Protein AF-A0A970BFX3-F1 (afdb_monomer_lite)

Radius of gyration: 12.51 Å; chains: 1; bounding box: 36×23×28 Å

Sequence (76 aa):
MVEIICKWWSDKLNIGVTEDKRVFTLINNKPVQLIKEFHMMRTHYRIPGTSRRISDLTINKNISIQHKVIQQYCPF

Structure (mmCIF, N/CA/C/O backbone):
data_AF-A0A970BFX3-F1
#
_entry.id   AF-A0A970BFX3-F1
#
loop_
_atom_site.group_PDB
_atom_site.id
_atom_site.type_symbol
_atom_site.label_atom_id
_atom_site.label_alt_id
_atom_site.label_comp_id
_atom_site.label_asym_id
_atom_site.label_entity_id
_atom_site.label_seq_id
_atom_site.pdbx_PDB_ins_code
_atom_site.Cartn_x
_atom_site.Cartn_y
_atom_site.Cartn_z
_atom_si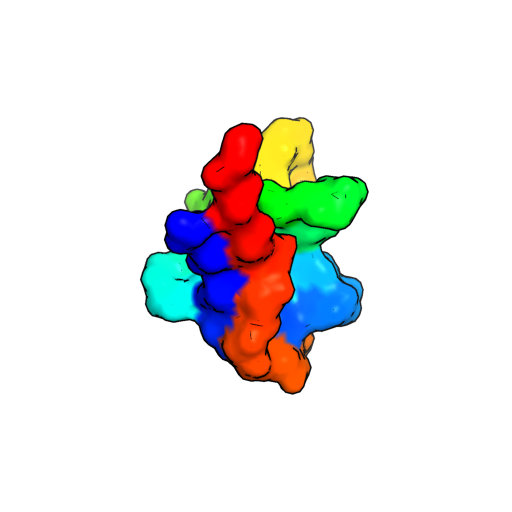te.occupancy
_atom_site.B_iso_or_equiv
_atom_site.auth_seq_id
_atom_site.auth_comp_id
_atom_site.auth_asym_id
_atom_site.auth_atom_id
_atom_site.pdbx_PDB_model_num
ATOM 1 N N . MET A 1 1 ? -20.873 0.525 8.623 1.00 53.66 1 MET A N 1
ATOM 2 C CA . MET A 1 1 ? -19.524 1.018 8.957 1.00 53.66 1 MET A CA 1
ATOM 3 C C . MET A 1 1 ? -18.553 0.314 8.027 1.00 53.66 1 MET A C 1
ATOM 5 O O . MET A 1 1 ? -18.554 -0.908 8.012 1.00 53.66 1 MET A O 1
ATOM 9 N N . VAL A 1 2 ? -17.838 1.043 7.169 1.00 63.00 2 VAL A N 1
ATOM 10 C CA . VAL A 1 2 ? -16.789 0.444 6.326 1.00 63.00 2 VAL A CA 1
ATOM 11 C C . VAL A 1 2 ? -15.461 0.795 6.977 1.00 63.00 2 VAL A C 1
ATOM 13 O O . VAL A 1 2 ? -15.130 1.976 7.098 1.00 63.00 2 VAL A O 1
ATOM 16 N N . GLU A 1 3 ? -14.750 -0.223 7.448 1.00 75.44 3 GLU A N 1
ATOM 17 C CA . GLU A 1 3 ? -13.442 -0.083 8.080 1.00 75.44 3 GLU A CA 1
ATOM 18 C C . GLU A 1 3 ? -12.364 -0.533 7.102 1.00 75.44 3 GLU A C 1
ATOM 20 O O . GLU A 1 3 ? -12.425 -1.634 6.554 1.00 75.44 3 GLU A O 1
ATOM 25 N N . ILE A 1 4 ? -11.367 0.320 6.867 1.00 79.62 4 ILE A N 1
ATOM 26 C CA . ILE A 1 4 ? -10.177 -0.087 6.118 1.00 79.62 4 ILE A CA 1
ATOM 27 C C . ILE A 1 4 ? -9.134 -0.523 7.140 1.00 79.62 4 ILE A C 1
ATOM 29 O O . ILE A 1 4 ? -8.471 0.306 7.772 1.00 79.62 4 ILE A O 1
ATOM 33 N N . ILE A 1 5 ? -9.011 -1.839 7.303 1.00 82.00 5 ILE A N 1
ATOM 34 C CA . ILE A 1 5 ? -8.075 -2.467 8.234 1.00 82.00 5 ILE A CA 1
ATOM 35 C C . ILE A 1 5 ? -6.847 -2.929 7.458 1.00 82.00 5 ILE A C 1
ATOM 37 O O . ILE A 1 5 ? -6.905 -3.813 6.601 1.00 82.00 5 ILE A O 1
ATOM 41 N N . CYS A 1 6 ? -5.705 -2.328 7.764 1.00 83.62 6 CYS A N 1
ATOM 42 C CA . CYS A 1 6 ? -4.426 -2.754 7.227 1.00 83.62 6 CYS A CA 1
ATOM 43 C C . CYS A 1 6 ? -3.883 -3.898 8.080 1.00 83.62 6 CYS A C 1
ATOM 45 O O . CYS A 1 6 ? -3.537 -3.693 9.242 1.00 83.62 6 CYS A O 1
ATOM 47 N N . LYS A 1 7 ? -3.734 -5.085 7.484 1.00 83.06 7 LYS A N 1
ATOM 48 C CA . LYS A 1 7 ? -2.975 -6.200 8.068 1.00 83.06 7 LYS A CA 1
ATOM 49 C C . LYS A 1 7 ? -1.565 -5.763 8.457 1.00 83.06 7 LYS A C 1
ATOM 51 O O . LYS A 1 7 ? -1.033 -6.190 9.474 1.00 83.06 7 LYS A O 1
ATOM 56 N N . TRP A 1 8 ? -0.995 -4.885 7.643 1.00 84.00 8 TRP A N 1
ATOM 57 C CA . TRP A 1 8 ? 0.376 -4.424 7.720 1.00 84.00 8 TRP A CA 1
ATOM 58 C C . TRP A 1 8 ? 0.427 -2.924 7.474 1.00 84.00 8 TRP A C 1
ATOM 60 O O . TRP A 1 8 ? -0.133 -2.453 6.489 1.00 84.00 8 TRP A O 1
ATOM 70 N N . TRP A 1 9 ? 1.119 -2.172 8.321 1.00 85.31 9 TRP A N 1
ATOM 71 C CA . TRP A 1 9 ? 1.284 -0.732 8.170 1.00 85.31 9 TRP A CA 1
ATOM 72 C C . TRP A 1 9 ? 2.727 -0.287 8.434 1.00 85.31 9 TRP A C 1
ATOM 74 O O . TRP A 1 9 ? 3.403 -0.773 9.345 1.00 85.31 9 TRP A O 1
ATOM 84 N N . SER A 1 10 ? 3.190 0.656 7.616 1.00 82.94 10 SER A N 1
ATOM 85 C CA . SER A 1 10 ? 4.480 1.327 7.736 1.00 82.94 10 SER A CA 1
ATOM 86 C C . SER A 1 10 ? 4.259 2.817 7.988 1.00 82.94 10 SER A C 1
ATOM 88 O O . SER A 1 10 ? 3.883 3.545 7.068 1.00 82.94 10 SER A O 1
ATOM 90 N N . ASP A 1 11 ? 4.519 3.298 9.209 1.00 80.00 11 ASP A N 1
ATOM 91 C CA . ASP A 1 11 ? 4.405 4.733 9.527 1.00 80.00 11 ASP A CA 1
ATOM 92 C C . ASP A 1 11 ? 5.460 5.568 8.804 1.00 80.00 11 ASP A C 1
ATOM 94 O O . ASP A 1 11 ? 5.172 6.667 8.343 1.00 80.00 11 ASP A O 1
ATOM 98 N N . LYS A 1 12 ? 6.666 5.019 8.612 1.00 78.31 12 LYS A N 1
ATOM 99 C CA . LYS A 1 12 ? 7.753 5.702 7.893 1.00 78.31 12 LYS A CA 1
ATOM 100 C C . LYS A 1 12 ? 7.365 6.065 6.458 1.00 78.31 12 LYS A C 1
ATOM 102 O 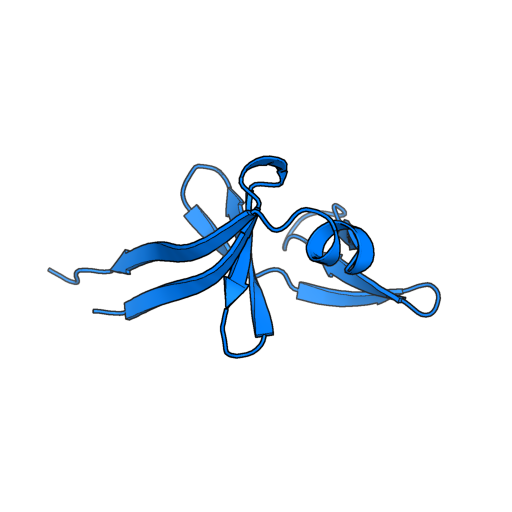O . LYS A 1 12 ? 7.819 7.075 5.929 1.00 78.31 12 LYS A O 1
ATOM 107 N N . LEU A 1 13 ? 6.569 5.214 5.816 1.00 76.50 13 LEU A N 1
ATOM 108 C CA . LEU A 1 13 ? 6.147 5.394 4.429 1.00 76.50 13 LEU A CA 1
ATOM 109 C C . LEU A 1 13 ? 4.700 5.884 4.307 1.00 76.50 13 LEU A C 1
ATOM 111 O O . LEU A 1 13 ? 4.296 6.247 3.206 1.00 76.50 13 LEU A O 1
ATOM 115 N N . ASN A 1 14 ? 3.934 5.903 5.403 1.00 83.50 14 ASN A N 1
ATOM 116 C CA . ASN A 1 14 ? 2.482 6.090 5.410 1.00 83.50 14 ASN A CA 1
ATOM 117 C C . ASN A 1 14 ? 1.765 5.158 4.423 1.00 83.50 14 ASN A C 1
ATOM 119 O O . ASN A 1 14 ? 0.936 5.604 3.627 1.00 83.50 14 ASN A O 1
ATOM 123 N N . ILE A 1 15 ? 2.120 3.868 4.444 1.00 85.44 15 ILE A N 1
ATOM 124 C CA . ILE A 1 15 ? 1.566 2.843 3.547 1.00 85.44 15 ILE A CA 1
ATOM 125 C C . ILE A 1 15 ? 1.039 1.665 4.355 1.00 85.44 15 ILE A C 1
ATOM 127 O O . ILE A 1 15 ? 1.705 1.179 5.268 1.00 85.44 15 ILE A O 1
ATOM 131 N N . GLY A 1 16 ? -0.130 1.176 3.958 1.00 87.69 16 GLY A N 1
ATOM 132 C CA . GLY A 1 16 ? -0.789 0.011 4.520 1.00 87.69 16 GLY A CA 1
ATOM 133 C C . GLY A 1 16 ? -1.096 -1.047 3.475 1.00 87.69 16 GLY A C 1
ATOM 134 O O . GLY A 1 16 ? -1.415 -0.722 2.335 1.00 87.69 16 GLY A O 1
ATOM 135 N N . VAL A 1 17 ? -1.037 -2.314 3.868 1.00 86.62 17 VAL A N 1
ATOM 136 C CA . VAL A 1 17 ? -1.516 -3.452 3.083 1.00 86.62 17 VAL A CA 1
ATOM 137 C C . VAL A 1 17 ? -2.647 -4.115 3.856 1.00 86.62 17 VAL A C 1
ATOM 139 O O . VAL A 1 17 ? -2.506 -4.449 5.031 1.00 86.62 17 VAL A O 1
ATOM 142 N N . THR A 1 18 ? -3.777 -4.283 3.189 1.00 87.31 18 THR A N 1
ATOM 143 C CA . THR A 1 18 ? -4.992 -4.941 3.693 1.00 87.31 18 THR A CA 1
ATOM 144 C C . THR A 1 18 ? -4.910 -6.461 3.517 1.00 87.31 18 THR A C 1
ATOM 146 O O . THR A 1 18 ? -4.023 -6.970 2.824 1.00 87.31 18 THR A O 1
ATOM 149 N N . GLU A 1 19 ? -5.808 -7.214 4.156 1.00 82.81 19 GLU A N 1
ATOM 150 C CA . GLU A 1 19 ? -5.823 -8.682 4.043 1.00 82.81 19 GLU A CA 1
ATOM 151 C C . GLU A 1 19 ? -6.057 -9.176 2.612 1.00 82.81 19 GLU A C 1
ATOM 153 O O . GLU A 1 19 ? -5.435 -10.148 2.180 1.00 82.81 19 GLU A O 1
ATOM 158 N N . ASP A 1 20 ? -6.870 -8.459 1.840 1.00 85.50 20 ASP A N 1
ATOM 159 C CA . ASP A 1 20 ? -7.152 -8.749 0.435 1.00 85.50 20 ASP A CA 1
ATOM 160 C C . ASP A 1 20 ? -6.082 -8.194 -0.523 1.00 85.50 20 ASP A C 1
ATOM 162 O O . ASP A 1 20 ? -6.282 -8.115 -1.736 1.00 85.50 20 ASP A O 1
ATOM 166 N N . LYS A 1 21 ? -4.901 -7.868 0.018 1.00 82.06 21 LYS A N 1
ATOM 167 C CA . LYS A 1 21 ? -3.698 -7.432 -0.705 1.00 82.06 21 LYS A CA 1
ATOM 168 C C . LYS A 1 21 ? -3.848 -6.092 -1.430 1.00 82.06 21 LYS A C 1
ATOM 170 O O . LYS A 1 21 ? -3.013 -5.774 -2.282 1.00 82.06 21 LYS A O 1
ATOM 175 N N . ARG A 1 22 ? -4.848 -5.270 -1.096 1.00 86.69 22 ARG A N 1
ATOM 176 C CA . ARG A 1 22 ? -4.881 -3.874 -1.558 1.00 86.69 22 ARG A CA 1
ATOM 177 C C . ARG A 1 22 ? -3.891 -3.050 -0.751 1.00 86.69 22 ARG A C 1
ATOM 179 O O . ARG A 1 22 ? -3.764 -3.218 0.464 1.00 86.69 22 ARG A O 1
ATOM 186 N N . VAL A 1 23 ? -3.213 -2.134 -1.429 1.00 88.06 23 VAL A N 1
ATOM 187 C CA . VAL A 1 23 ? -2.249 -1.233 -0.801 1.00 88.06 23 VAL A CA 1
ATOM 188 C C . VAL A 1 23 ? -2.844 0.163 -0.745 1.00 88.06 23 VAL A C 1
ATOM 190 O O . VAL A 1 23 ? -3.361 0.655 -1.743 1.00 88.06 23 VAL A O 1
ATOM 193 N N . PHE A 1 24 ? -2.769 0.793 0.417 1.00 89.12 24 PHE A N 1
ATOM 194 C CA . PHE A 1 24 ? -3.267 2.135 0.677 1.00 89.12 24 PHE A CA 1
ATOM 195 C C . PHE A 1 24 ? -2.136 3.032 1.157 1.00 89.12 24 PHE A C 1
ATOM 197 O O . PHE A 1 24 ? -1.169 2.570 1.755 1.00 89.12 24 PHE A O 1
ATOM 204 N N . THR A 1 25 ? -2.269 4.329 0.927 1.00 87.50 25 THR A N 1
ATOM 205 C CA . THR A 1 25 ? -1.430 5.357 1.539 1.00 87.50 25 THR A CA 1
ATOM 206 C C . THR A 1 25 ? -2.303 6.451 2.136 1.00 87.50 25 THR A C 1
ATOM 208 O O . THR A 1 25 ? -3.453 6.600 1.729 1.00 87.50 25 THR A O 1
ATOM 211 N N . LEU A 1 26 ? -1.784 7.213 3.095 1.00 85.19 26 LEU A N 1
ATOM 212 C CA . LEU A 1 26 ? -2.471 8.394 3.617 1.00 85.19 26 LEU A CA 1
ATOM 213 C C . LEU A 1 26 ? -1.911 9.654 2.957 1.00 85.19 26 LEU A C 1
ATOM 215 O O . LEU A 1 26 ? -0.742 9.991 3.130 1.00 85.19 26 LEU A O 1
ATOM 219 N N . ILE A 1 27 ? -2.766 10.368 2.226 1.00 83.12 27 ILE A N 1
ATOM 220 C CA . ILE A 1 27 ? -2.469 11.688 1.661 1.00 83.12 27 ILE A CA 1
ATOM 221 C C . ILE A 1 27 ? -3.413 12.677 2.331 1.00 83.12 27 ILE A C 1
ATOM 223 O O . ILE A 1 27 ? -4.628 12.537 2.218 1.00 83.12 27 ILE A O 1
ATOM 227 N N . ASN A 1 28 ? -2.871 13.663 3.051 1.00 83.25 28 ASN A N 1
ATOM 228 C CA . ASN A 1 28 ? -3.660 14.632 3.825 1.00 83.25 28 ASN A CA 1
ATOM 229 C C . ASN A 1 28 ? -4.695 13.950 4.747 1.00 83.25 28 ASN A C 1
ATOM 231 O O . ASN A 1 28 ? -5.867 14.320 4.749 1.00 83.25 28 ASN A O 1
ATOM 235 N N . ASN A 1 29 ? -4.274 12.906 5.473 1.00 78.56 29 ASN A N 1
ATOM 236 C CA . ASN A 1 29 ? -5.121 12.056 6.328 1.00 78.56 29 ASN A CA 1
ATOM 237 C C . ASN A 1 29 ? -6.290 11.347 5.619 1.00 78.56 29 ASN A C 1
ATOM 239 O O . ASN A 1 29 ? -7.161 10.790 6.283 1.00 78.56 29 ASN A O 1
ATOM 243 N N . LYS A 1 30 ? -6.308 11.314 4.283 1.00 82.38 30 LYS A N 1
ATOM 244 C CA . LYS A 1 30 ? -7.283 10.547 3.504 1.00 82.38 30 LYS A CA 1
ATOM 245 C C . LYS A 1 30 ? -6.628 9.281 2.959 1.00 82.38 30 LYS A C 1
ATOM 247 O O . LYS A 1 30 ? -5.547 9.378 2.368 1.00 82.38 30 LYS A O 1
ATOM 252 N N . PRO A 1 31 ? -7.244 8.102 3.134 1.00 86.00 31 PRO A N 1
ATOM 253 C CA . PRO A 1 31 ? -6.724 6.882 2.546 1.00 86.00 31 PRO A CA 1
ATOM 254 C C . PRO A 1 31 ? -6.931 6.912 1.036 1.00 86.00 31 PRO A C 1
ATOM 256 O O . PRO A 1 31 ? -8.023 7.160 0.530 1.00 86.00 31 PRO A O 1
ATOM 259 N N . VAL A 1 32 ? -5.855 6.646 0.314 1.00 87.69 32 VAL A N 1
ATOM 260 C CA . VAL A 1 32 ? -5.825 6.559 -1.140 1.00 87.69 32 VAL A CA 1
ATOM 261 C C . VAL A 1 32 ? -5.329 5.173 -1.505 1.00 87.69 32 VAL A C 1
ATOM 263 O O . VAL A 1 32 ? -4.241 4.768 -1.095 1.00 87.69 32 VAL A O 1
ATOM 266 N N . GLN A 1 33 ? -6.127 4.437 -2.274 1.00 90.31 33 GLN A N 1
ATOM 267 C CA . GLN A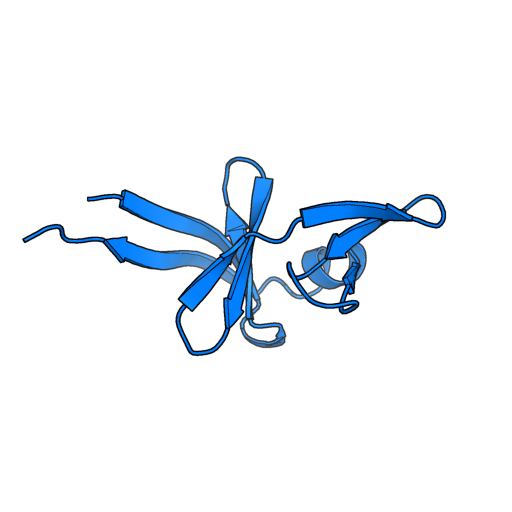 1 33 ? -5.718 3.135 -2.784 1.00 90.31 33 GLN A CA 1
ATOM 268 C C . GLN A 1 33 ? -4.649 3.316 -3.868 1.00 90.31 33 GLN A C 1
ATOM 270 O O . GLN A 1 33 ? -4.826 4.086 -4.813 1.00 90.31 33 GLN A O 1
ATOM 275 N N . LEU A 1 34 ? -3.537 2.598 -3.739 1.00 90.06 34 LEU A N 1
ATOM 276 C CA . LEU A 1 34 ? -2.477 2.569 -4.736 1.00 90.06 34 LEU A CA 1
ATOM 277 C C . LEU A 1 34 ? -2.833 1.615 -5.876 1.00 90.06 34 LEU A C 1
ATOM 279 O O . LEU A 1 34 ? -3.421 0.551 -5.671 1.00 90.06 34 LEU A O 1
ATOM 283 N N . ILE A 1 35 ? -2.411 1.979 -7.082 1.00 90.38 35 ILE A N 1
ATOM 284 C CA . ILE A 1 35 ? -2.582 1.164 -8.282 1.00 90.38 35 ILE A CA 1
ATOM 285 C C . ILE A 1 35 ? -1.372 0.247 -8.406 1.00 90.38 35 ILE A C 1
ATOM 287 O O . ILE A 1 35 ? -0.230 0.710 -8.420 1.00 90.38 35 ILE A O 1
ATOM 291 N N . LYS A 1 36 ? -1.619 -1.059 -8.499 1.00 89.00 36 LYS A N 1
ATOM 292 C CA . LYS A 1 36 ? -0.570 -2.045 -8.751 1.00 89.00 36 LYS A CA 1
ATOM 293 C C . LYS A 1 36 ? -0.163 -1.981 -10.224 1.00 89.00 36 LYS A C 1
ATOM 295 O O . LYS A 1 36 ? -0.989 -2.196 -11.103 1.00 89.00 36 LYS A O 1
ATOM 300 N N . GLU A 1 37 ? 1.111 -1.724 -10.482 1.00 89.38 37 GLU A N 1
ATOM 301 C CA . GLU A 1 37 ? 1.709 -1.678 -11.815 1.00 89.38 37 GLU A CA 1
ATOM 302 C C . GLU A 1 37 ? 2.894 -2.641 -11.882 1.00 89.38 37 GLU A C 1
ATOM 304 O O . GLU A 1 37 ? 3.653 -2.789 -10.923 1.00 89.38 37 GLU A O 1
ATOM 309 N N . PHE A 1 38 ? 3.073 -3.292 -13.027 1.00 85.00 38 PHE A N 1
ATOM 310 C CA . PHE A 1 38 ? 4.256 -4.103 -13.287 1.00 85.00 38 PHE A CA 1
ATOM 311 C C . PHE A 1 38 ? 5.214 -3.316 -14.178 1.00 85.00 38 PHE A C 1
ATOM 313 O O . PHE A 1 38 ? 4.843 -2.876 -15.262 1.00 85.00 38 PHE A O 1
ATOM 320 N N . HIS A 1 39 ? 6.438 -3.102 -13.708 1.00 81.00 39 HIS A N 1
ATOM 321 C CA . HIS A 1 39 ? 7.442 -2.307 -14.407 1.00 81.00 39 HIS A CA 1
ATOM 322 C C . HIS A 1 39 ? 8.832 -2.881 -14.145 1.00 81.00 39 HIS A C 1
ATOM 324 O O . HIS A 1 39 ? 9.144 -3.223 -13.005 1.00 81.00 39 HIS A O 1
ATOM 330 N N . MET A 1 40 ? 9.670 -2.983 -15.185 1.00 82.25 40 MET A N 1
ATOM 331 C CA . MET A 1 40 ? 11.030 -3.548 -15.093 1.00 82.25 40 MET A CA 1
ATOM 332 C C . MET A 1 40 ? 11.069 -4.901 -14.359 1.00 82.25 40 MET A C 1
ATOM 334 O O . MET A 1 40 ? 11.861 -5.108 -13.444 1.00 82.25 40 MET A O 1
ATOM 338 N N . MET A 1 41 ? 10.165 -5.812 -14.734 1.00 84.88 41 MET A N 1
ATOM 339 C CA . MET A 1 41 ? 10.039 -7.147 -14.130 1.00 84.88 41 MET A CA 1
ATOM 340 C C . MET A 1 41 ? 9.721 -7.147 -12.621 1.00 84.88 41 MET A C 1
ATOM 342 O O . MET A 1 41 ? 9.976 -8.135 -11.934 1.00 84.88 41 MET A O 1
ATOM 346 N N . ARG A 1 42 ? 9.172 -6.050 -12.081 1.00 84.75 42 ARG A N 1
ATOM 347 C CA . ARG A 1 42 ? 8.853 -5.910 -10.653 1.00 84.75 42 ARG A CA 1
ATOM 348 C C . ARG A 1 42 ? 7.508 -5.243 -10.407 1.00 84.75 42 ARG A C 1
ATOM 350 O O . ARG A 1 42 ? 7.040 -4.417 -11.196 1.00 84.75 42 ARG A O 1
ATOM 357 N N . THR A 1 43 ? 6.914 -5.565 -9.261 1.00 87.50 43 THR A N 1
ATOM 358 C CA . THR A 1 43 ? 5.665 -4.947 -8.812 1.00 87.50 43 THR A CA 1
ATOM 359 C C . THR A 1 43 ? 5.947 -3.596 -8.165 1.00 87.50 43 THR A C 1
ATOM 361 O O . THR A 1 43 ? 6.732 -3.477 -7.225 1.00 87.50 43 THR A O 1
ATOM 364 N N . HIS A 1 44 ? 5.250 -2.578 -8.646 1.00 88.81 44 HIS A N 1
ATOM 365 C CA . HIS A 1 44 ? 5.250 -1.237 -8.092 1.00 88.81 44 HIS A CA 1
ATOM 366 C C . HIS A 1 44 ? 3.822 -0.834 -7.726 1.00 88.81 44 HIS A C 1
ATOM 368 O O . HIS A 1 44 ? 2.852 -1.278 -8.333 1.00 88.81 44 HIS A O 1
ATOM 374 N N . TYR A 1 45 ? 3.697 0.037 -6.735 1.00 89.56 45 TYR A N 1
ATOM 375 C CA . TYR A 1 45 ? 2.441 0.631 -6.309 1.00 89.56 45 TYR A CA 1
ATOM 376 C C . TYR A 1 45 ? 2.496 2.126 -6.597 1.00 89.56 45 TYR A C 1
ATOM 378 O O . TYR A 1 45 ? 3.294 2.853 -6.001 1.00 89.56 45 TYR A O 1
ATOM 386 N N . ARG A 1 46 ? 1.691 2.581 -7.555 1.00 89.69 46 ARG A N 1
ATOM 387 C CA . ARG A 1 46 ? 1.627 3.980 -7.974 1.00 89.69 46 ARG A CA 1
ATOM 388 C C . ARG A 1 46 ? 0.520 4.714 -7.232 1.00 89.69 46 ARG A C 1
ATOM 390 O O . ARG A 1 46 ? -0.582 4.193 -7.072 1.00 89.69 46 ARG A O 1
ATOM 397 N N . ILE A 1 47 ? 0.804 5.947 -6.824 1.00 87.62 47 ILE A N 1
ATOM 398 C CA . ILE A 1 47 ? -0.212 6.854 -6.288 1.00 87.62 47 ILE A CA 1
ATOM 399 C C . ILE A 1 47 ? -1.035 7.411 -7.466 1.00 87.62 47 ILE A C 1
ATOM 401 O O . ILE A 1 47 ? -0.441 8.039 -8.355 1.00 87.62 47 ILE A O 1
ATOM 405 N N . PRO A 1 48 ? -2.369 7.215 -7.493 1.00 85.31 48 PRO A N 1
ATOM 406 C CA . PRO A 1 48 ? -3.235 7.752 -8.542 1.00 85.31 48 PRO A CA 1
ATOM 407 C C . PRO A 1 48 ? -3.005 9.251 -8.765 1.00 85.31 48 PRO A C 1
ATOM 409 O O . PRO A 1 48 ? -2.812 10.004 -7.815 1.00 85.31 48 PRO A O 1
ATOM 412 N N . GLY A 1 49 ? -2.999 9.685 -10.026 1.00 83.31 49 GLY A N 1
ATOM 413 C CA . GLY A 1 49 ? -2.770 11.092 -10.379 1.00 83.31 49 GLY A CA 1
ATOM 414 C C . GLY A 1 49 ? -1.322 11.581 -10.241 1.00 83.31 49 GLY A C 1
ATOM 415 O O . GLY A 1 49 ? -1.049 12.736 -10.540 1.00 83.31 49 GLY A O 1
ATOM 416 N N . THR A 1 50 ? -0.377 10.724 -9.841 1.00 83.62 50 THR A N 1
ATOM 417 C CA . THR A 1 50 ? 1.049 11.083 -9.779 1.00 83.62 50 THR A CA 1
ATOM 418 C C . THR A 1 50 ? 1.927 10.044 -10.481 1.00 83.62 50 THR A C 1
ATOM 420 O O . THR A 1 50 ? 1.516 8.899 -10.701 1.00 83.62 50 THR A O 1
ATOM 423 N N . SER A 1 51 ? 3.168 10.432 -10.784 1.00 83.88 51 SER A N 1
ATOM 424 C CA . SER A 1 51 ? 4.230 9.526 -11.254 1.00 83.88 51 SER A CA 1
ATOM 425 C C . SER A 1 51 ? 4.973 8.831 -10.106 1.00 83.88 51 SER A C 1
ATOM 427 O O . SER A 1 51 ? 5.913 8.073 -10.344 1.00 83.88 51 SER A O 1
ATOM 429 N N . ARG A 1 52 ? 4.585 9.087 -8.847 1.00 83.50 52 ARG A N 1
ATOM 430 C CA . ARG A 1 52 ? 5.254 8.528 -7.672 1.00 83.50 52 ARG A CA 1
ATOM 431 C C . ARG A 1 52 ? 4.896 7.052 -7.526 1.00 83.50 52 ARG A C 1
ATOM 433 O O . ARG A 1 52 ? 3.722 6.686 -7.451 1.00 83.50 52 ARG A O 1
ATOM 440 N N . ARG A 1 53 ? 5.929 6.212 -7.462 1.00 86.12 53 ARG A N 1
ATOM 441 C CA . ARG A 1 53 ? 5.828 4.756 -7.327 1.00 86.12 53 ARG A CA 1
ATOM 442 C C . ARG A 1 53 ? 6.564 4.294 -6.077 1.00 86.12 53 ARG A C 1
ATOM 444 O O . ARG A 1 53 ? 7.617 4.831 -5.742 1.00 86.12 53 ARG A O 1
ATOM 451 N N . ILE A 1 54 ? 6.026 3.278 -5.419 1.00 83.81 54 ILE A N 1
ATOM 452 C CA . ILE A 1 54 ? 6.674 2.565 -4.319 1.00 83.81 54 ILE A CA 1
ATOM 453 C C . ILE A 1 54 ? 6.902 1.121 -4.755 1.00 83.81 54 ILE A C 1
ATOM 455 O O . ILE A 1 54 ? 5.974 0.462 -5.215 1.00 83.81 54 ILE A O 1
ATOM 459 N N . SER A 1 55 ? 8.131 0.624 -4.622 1.00 83.81 55 SER A N 1
ATOM 460 C CA . SER A 1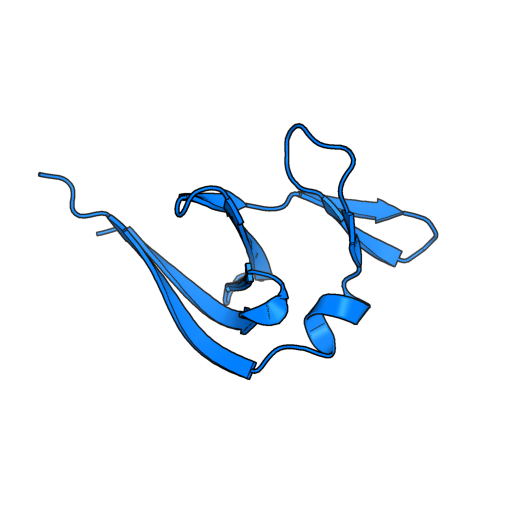 55 ? 8.422 -0.783 -4.914 1.00 83.81 55 SER A CA 1
ATOM 461 C C . SER A 1 55 ? 7.885 -1.697 -3.812 1.00 83.81 55 SER A C 1
ATOM 463 O O . SER A 1 55 ? 7.922 -1.352 -2.627 1.00 83.81 55 SER A O 1
ATOM 465 N N . ASP A 1 56 ? 7.421 -2.881 -4.193 1.00 82.00 56 ASP A N 1
ATOM 466 C CA . ASP A 1 56 ? 7.005 -3.937 -3.266 1.00 82.00 56 ASP A CA 1
ATOM 467 C C . ASP A 1 56 ? 8.101 -4.330 -2.254 1.00 82.00 56 ASP A C 1
ATOM 469 O O . ASP A 1 56 ? 7.815 -4.540 -1.075 1.00 82.00 56 ASP A O 1
ATOM 473 N N . LEU A 1 57 ? 9.368 -4.334 -2.676 1.00 76.81 57 LEU A N 1
ATOM 474 C CA . LEU A 1 57 ? 10.534 -4.582 -1.822 1.00 76.81 57 LEU A CA 1
ATOM 475 C C . LEU A 1 57 ? 10.646 -3.580 -0.671 1.00 76.81 57 LEU A C 1
ATOM 477 O O . LEU A 1 57 ? 11.057 -3.940 0.432 1.00 76.81 57 LEU A O 1
ATOM 481 N N . THR A 1 58 ? 10.311 -2.315 -0.924 1.00 73.69 58 THR A N 1
ATOM 482 C CA . THR A 1 58 ? 10.366 -1.255 0.089 1.00 73.69 58 THR A CA 1
ATOM 483 C C . THR A 1 58 ? 9.266 -1.425 1.130 1.00 73.69 58 THR A C 1
ATOM 485 O O . THR A 1 58 ? 9.500 -1.142 2.306 1.00 73.69 58 THR A O 1
ATOM 488 N N . ILE A 1 59 ? 8.098 -1.914 0.701 1.00 70.06 59 ILE A N 1
ATOM 489 C CA . ILE A 1 59 ? 6.964 -2.204 1.578 1.00 70.06 59 ILE A CA 1
ATOM 490 C C . ILE A 1 59 ? 7.314 -3.390 2.470 1.00 70.06 59 ILE 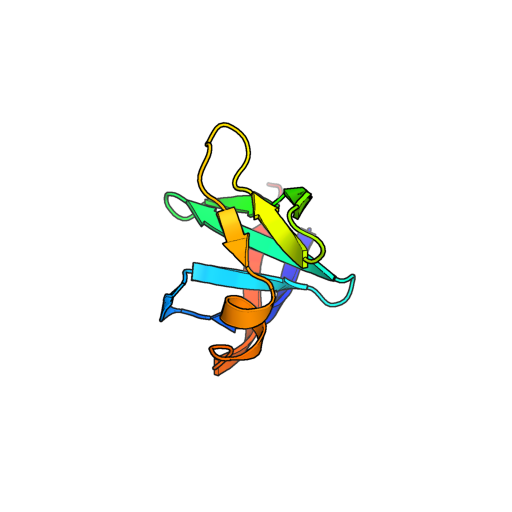A C 1
ATOM 492 O O . ILE A 1 59 ? 7.307 -3.227 3.681 1.00 70.06 59 ILE A O 1
ATOM 496 N N . ASN A 1 60 ? 7.736 -4.524 1.898 1.00 67.06 60 ASN A N 1
ATOM 497 C CA . ASN A 1 60 ? 8.042 -5.747 2.654 1.00 67.06 60 ASN A CA 1
ATOM 498 C C . ASN A 1 60 ? 9.128 -5.574 3.731 1.00 67.06 60 ASN A C 1
ATOM 500 O O . ASN A 1 60 ? 9.126 -6.306 4.714 1.00 67.06 60 ASN A O 1
ATOM 504 N N . LYS A 1 61 ? 10.056 -4.622 3.569 1.00 61.94 61 LYS A N 1
ATOM 505 C CA . LYS A 1 61 ? 11.174 -4.413 4.507 1.00 61.94 61 LYS A CA 1
ATOM 506 C C . LYS A 1 61 ? 10.860 -3.504 5.700 1.00 61.94 61 LYS A C 1
ATOM 508 O O . LYS A 1 61 ? 11.618 -3.524 6.660 1.00 61.94 61 LYS A O 1
ATOM 513 N N . ASN A 1 62 ? 9.808 -2.683 5.643 1.00 62.00 62 ASN A N 1
ATOM 514 C CA . ASN A 1 62 ? 9.587 -1.589 6.607 1.00 62.00 62 ASN A CA 1
ATOM 515 C C . ASN A 1 62 ? 8.218 -1.648 7.304 1.00 62.00 62 ASN A C 1
ATOM 517 O O . ASN A 1 62 ? 7.684 -0.611 7.702 1.00 62.00 62 ASN A O 1
ATOM 521 N N . ILE A 1 63 ? 7.613 -2.830 7.401 1.00 65.75 63 ILE A N 1
ATOM 522 C CA . ILE A 1 63 ? 6.307 -2.998 8.040 1.00 65.75 63 ILE A CA 1
ATOM 523 C C . ILE A 1 63 ? 6.509 -3.188 9.541 1.00 65.75 63 ILE A C 1
ATOM 525 O O . ILE A 1 63 ? 7.246 -4.081 9.951 1.00 65.75 63 ILE A O 1
ATOM 529 N N . SER A 1 64 ? 5.864 -2.349 10.350 1.00 64.38 64 SER A N 1
ATOM 530 C CA . SER A 1 64 ? 6.091 -2.305 11.802 1.00 64.38 64 SER A CA 1
ATOM 531 C C . SER A 1 64 ? 4.819 -2.518 12.613 1.00 64.38 64 SER A C 1
ATOM 533 O O . SER A 1 64 ? 4.896 -3.014 13.731 1.00 64.38 64 SER A O 1
ATOM 535 N N . ILE A 1 65 ? 3.651 -2.179 12.059 1.00 62.66 65 ILE A N 1
ATOM 536 C CA . ILE A 1 65 ? 2.378 -2.272 12.774 1.00 62.66 65 ILE A CA 1
ATOM 537 C C . ILE A 1 65 ? 1.482 -3.301 12.098 1.00 62.66 65 ILE A C 1
ATOM 539 O O . ILE A 1 65 ? 1.266 -3.258 10.886 1.00 62.66 65 ILE A O 1
ATOM 543 N N . GLN A 1 66 ? 0.952 -4.217 12.900 1.00 65.88 66 GLN A N 1
ATOM 544 C CA . GLN A 1 66 ? -0.081 -5.153 12.482 1.00 65.88 66 GLN A CA 1
ATOM 545 C C . GLN A 1 66 ? -1.461 -4.586 12.837 1.00 65.88 66 GLN A C 1
ATOM 547 O O . GLN A 1 66 ? -1.617 -3.972 13.890 1.00 65.88 66 GLN A O 1
ATOM 552 N N . HIS A 1 67 ? -2.453 -4.799 11.970 1.00 65.31 67 HIS A N 1
ATOM 553 C CA . HIS A 1 67 ? -3.867 -4.465 12.217 1.00 65.31 67 HIS A CA 1
ATOM 554 C C . HIS A 1 67 ? -4.156 -2.976 12.501 1.00 65.31 67 HIS A C 1
ATOM 556 O O . HIS A 1 67 ? -4.914 -2.636 13.408 1.00 65.31 67 HIS A O 1
ATOM 562 N N . LYS A 1 68 ? -3.581 -2.060 11.709 1.00 74.38 68 LYS A N 1
ATOM 563 C CA . LYS A 1 68 ? -3.894 -0.625 11.824 1.00 74.38 68 LYS A CA 1
ATOM 564 C C . LYS A 1 68 ? -5.202 -0.295 11.105 1.00 74.38 68 LYS A C 1
ATOM 566 O O . LYS A 1 68 ? -5.319 -0.522 9.901 1.00 74.38 68 LYS A O 1
ATOM 571 N N . VAL A 1 69 ? -6.148 0.314 11.814 1.00 78.12 69 VAL A N 1
ATOM 572 C CA . VAL A 1 69 ? -7.360 0.894 11.217 1.00 78.12 69 VAL A CA 1
ATOM 573 C C . VAL A 1 69 ? -7.014 2.276 10.663 1.00 78.12 69 VAL A C 1
ATOM 575 O O . VAL A 1 69 ? -6.559 3.143 11.407 1.00 78.12 69 VAL A O 1
ATOM 578 N N . ILE A 1 70 ? -7.178 2.477 9.353 1.00 76.31 70 ILE A N 1
ATOM 579 C CA . ILE A 1 70 ? -6.817 3.747 8.687 1.00 76.31 70 ILE A CA 1
ATOM 580 C C . ILE A 1 70 ? -8.026 4.595 8.300 1.00 76.31 70 ILE A C 1
ATOM 582 O O . ILE A 1 70 ? -7.868 5.765 7.960 1.00 76.31 70 ILE A O 1
ATOM 586 N N . GLN A 1 71 ? -9.227 4.023 8.362 1.00 66.62 71 GLN A N 1
ATOM 587 C CA . GLN A 1 71 ? -10.476 4.758 8.236 1.00 66.62 71 GLN A CA 1
ATOM 588 C C . GLN A 1 71 ? -11.617 3.955 8.843 1.00 66.62 71 GLN A C 1
ATOM 590 O O . GLN A 1 71 ? -11.726 2.755 8.599 1.00 66.62 71 GLN A O 1
ATOM 595 N N . GLN A 1 72 ? -12.482 4.652 9.571 1.00 59.00 72 GLN A N 1
ATOM 596 C CA . GLN A 1 72 ? -13.753 4.152 10.067 1.00 59.00 72 GLN A CA 1
ATOM 597 C C . GLN A 1 72 ? -14.832 5.093 9.524 1.00 59.00 72 GLN A C 1
ATOM 599 O O . GLN A 1 72 ? -14.922 6.247 9.937 1.00 59.00 72 GLN A O 1
ATOM 604 N N . TYR A 1 73 ? -15.593 4.654 8.519 1.00 56.62 73 TYR A N 1
ATOM 605 C CA . TYR A 1 73 ? -16.713 5.447 8.005 1.00 56.62 73 TYR A CA 1
ATOM 606 C C . TYR A 1 73 ? -17.943 5.218 8.898 1.00 56.62 73 TYR A C 1
ATOM 608 O O . TYR A 1 73 ? -18.519 4.125 8.876 1.00 56.62 73 TYR A O 1
ATOM 616 N N . CYS A 1 74 ? -18.357 6.244 9.651 1.00 48.25 74 CYS A N 1
ATOM 617 C CA . CYS A 1 74 ? -19.698 6.346 10.236 1.00 48.25 74 CYS A CA 1
ATOM 618 C C . CYS A 1 74 ? -20.583 7.160 9.280 1.00 48.25 74 CYS A C 1
ATOM 620 O O . CYS A 1 74 ? -20.366 8.365 9.161 1.00 48.25 74 CYS A O 1
ATOM 622 N N . PRO A 1 75 ? -21.539 6.539 8.569 1.00 44.16 75 PRO A N 1
ATOM 623 C CA . PRO A 1 75 ? -22.560 7.289 7.859 1.00 44.16 75 PRO A CA 1
ATOM 624 C C . PRO A 1 75 ? -23.594 7.753 8.895 1.00 44.16 75 P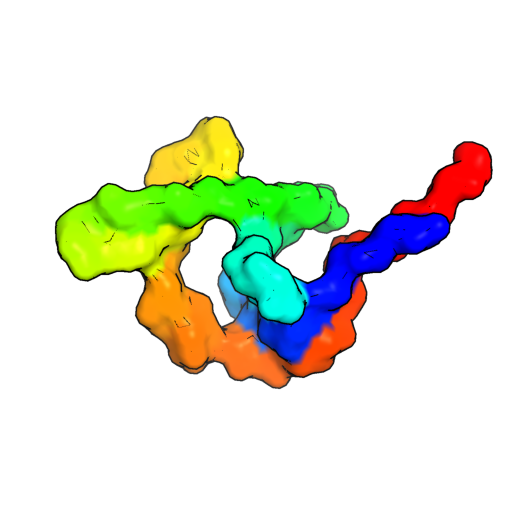RO A C 1
ATOM 626 O O . PRO A 1 75 ? -24.339 6.927 9.419 1.00 44.16 75 PRO A O 1
ATOM 629 N N . PHE A 1 76 ? -23.589 9.042 9.226 1.00 44.88 76 PHE A N 1
ATOM 630 C CA . PHE A 1 76 ? -24.764 9.727 9.764 1.00 44.88 76 PHE A CA 1
ATOM 631 C C . PHE A 1 76 ? -25.313 10.623 8.661 1.00 44.88 76 PHE A C 1
ATOM 633 O O . PHE A 1 76 ? -24.479 11.285 7.998 1.00 44.88 76 PHE A O 1
#

Secondary structure (DSSP, 8-state):
-EEEEEEEEETTTTEEEETTS-EEEEETTEEEEPEEEEETTEEEEEPTTSS-EEEHHHHHHS--EEEEEEEEE---

pLDDT: mean 78.62, std 11.21, range [44.16, 90.38]

Foldseek 3Di:
DDWQWFQWAFPVQQWGAGPVGWIWHADVLDTFTWDWDQDPNFTWTHGPPDPDIDGPVNRVVGTDDGTDTSDDDDDD